Protein AF-A0A3L7MPS0-F1 (afdb_monomer)

Foldseek 3Di:
DDDDDDDDPPPPPPPPPPPPDPPVPPVPPPPDPPQQADADPAQDKDKWFFADWDPCVPVPDATKTKTKDADSNRHDF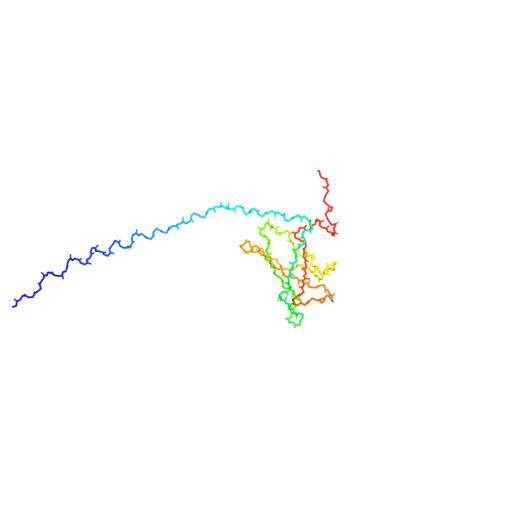DDDFQFFKAQPNDTFWTWPDWDQDNVRNMIMTMTHGDVPRDDDGGGMIIGTSHHPPDPPPPPPDDDD

Mean predicted aligned error: 14.33 Å

Structure (mmCIF, N/CA/C/O backbone):
data_AF-A0A3L7MPS0-F1
#
_entry.id   AF-A0A3L7MPS0-F1
#
loop_
_atom_site.group_PDB
_atom_site.id
_atom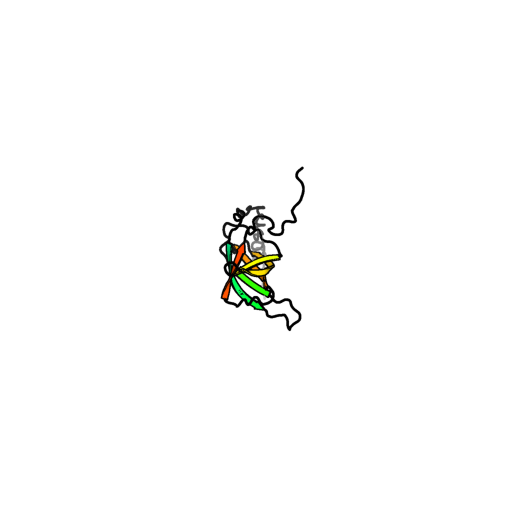_site.type_symbol
_atom_site.label_atom_id
_atom_site.label_alt_id
_atom_site.label_comp_id
_atom_site.label_asym_id
_atom_site.label_entity_id
_atom_site.label_seq_id
_atom_site.pdbx_PDB_ins_code
_atom_site.Cartn_x
_atom_site.Cartn_y
_atom_site.Cartn_z
_atom_site.occupancy
_atom_site.B_iso_or_equiv
_atom_site.auth_seq_id
_atom_site.auth_comp_id
_atom_site.auth_asym_id
_atom_site.auth_atom_id
_atom_site.pdbx_PDB_model_num
ATOM 1 N N . MET A 1 1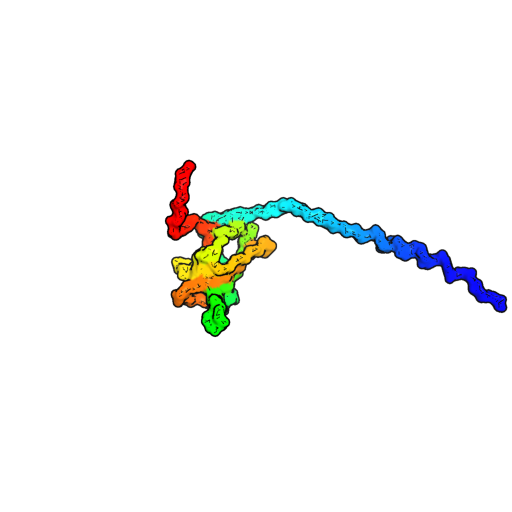 ? 87.967 30.084 14.832 1.00 49.53 1 MET A N 1
ATOM 2 C CA . MET A 1 1 ? 86.692 30.744 14.481 1.00 49.53 1 MET A CA 1
ATOM 3 C C . MET A 1 1 ? 86.521 30.672 12.975 1.00 49.53 1 MET A C 1
ATOM 5 O O . MET A 1 1 ? 87.341 31.259 12.291 1.00 49.53 1 MET A O 1
ATOM 9 N N . ALA A 1 2 ? 85.535 29.911 12.498 1.00 42.47 2 ALA A N 1
ATOM 10 C CA . ALA A 1 2 ? 84.821 30.071 11.222 1.00 42.47 2 ALA A CA 1
ATOM 11 C C . ALA A 1 2 ? 83.961 28.812 11.044 1.00 42.47 2 ALA A C 1
ATOM 13 O O . ALA A 1 2 ? 84.390 27.795 10.509 1.00 42.47 2 ALA A O 1
ATOM 14 N N . ILE A 1 3 ? 82.780 28.877 11.650 1.00 46.59 3 ILE A N 1
ATOM 15 C CA . ILE A 1 3 ? 81.661 27.956 11.467 1.00 46.59 3 ILE A CA 1
ATOM 16 C C . ILE A 1 3 ? 80.921 28.418 10.202 1.00 46.59 3 ILE A C 1
ATOM 18 O O . ILE A 1 3 ? 80.960 29.601 9.880 1.00 46.59 3 ILE A O 1
ATOM 22 N N . MET A 1 4 ? 80.161 27.504 9.600 1.00 52.84 4 MET A N 1
ATOM 23 C CA . MET A 1 4 ? 79.022 27.766 8.713 1.00 52.84 4 MET A CA 1
ATOM 24 C C . MET A 1 4 ? 79.357 28.188 7.286 1.00 52.84 4 MET A C 1
ATOM 26 O O . MET A 1 4 ? 79.761 29.315 7.043 1.00 52.84 4 MET A O 1
ATOM 30 N N . ALA A 1 5 ? 79.037 27.308 6.336 1.00 52.56 5 ALA A N 1
ATOM 31 C CA . ALA A 1 5 ? 78.134 27.617 5.220 1.00 52.56 5 ALA A CA 1
ATOM 32 C C . ALA A 1 5 ? 78.237 26.504 4.174 1.00 52.56 5 ALA A C 1
ATOM 34 O O . ALA A 1 5 ? 79.053 26.598 3.265 1.00 52.56 5 ALA A O 1
ATOM 35 N N . THR A 1 6 ? 77.459 25.424 4.295 1.00 50.88 6 THR A N 1
ATOM 36 C CA . THR A 1 6 ? 77.243 24.487 3.162 1.00 50.88 6 THR A CA 1
ATOM 37 C C . THR A 1 6 ? 76.083 23.509 3.385 1.00 50.88 6 THR A C 1
ATOM 39 O O . THR A 1 6 ? 76.081 22.406 2.858 1.00 50.88 6 THR A O 1
ATOM 42 N N . ILE A 1 7 ? 75.057 23.880 4.156 1.00 52.47 7 ILE A N 1
ATOM 43 C CA . ILE A 1 7 ? 73.828 23.075 4.272 1.00 52.47 7 ILE A CA 1
ATOM 44 C C . ILE A 1 7 ? 72.645 24.041 4.249 1.00 52.47 7 ILE A C 1
ATOM 46 O O . ILE A 1 7 ? 72.135 24.440 5.288 1.00 52.47 7 ILE A O 1
ATOM 50 N N . GLY A 1 8 ? 72.267 24.520 3.065 1.00 47.00 8 GLY A N 1
ATOM 51 C CA . GLY A 1 8 ? 71.220 25.543 2.971 1.00 47.00 8 GLY A CA 1
ATOM 52 C C . GLY A 1 8 ? 70.673 25.812 1.575 1.00 47.00 8 GLY A C 1
ATOM 53 O O . GLY A 1 8 ? 70.172 26.903 1.342 1.00 47.00 8 GLY A O 1
ATOM 54 N N . ALA A 1 9 ? 70.795 24.876 0.628 1.00 49.44 9 ALA A N 1
ATOM 55 C CA . ALA A 1 9 ? 70.323 25.114 -0.741 1.00 49.44 9 ALA A CA 1
ATOM 56 C C . ALA A 1 9 ? 69.886 23.850 -1.508 1.00 49.44 9 ALA A C 1
ATOM 58 O O . ALA A 1 9 ? 69.924 23.840 -2.731 1.00 49.44 9 ALA A O 1
ATOM 59 N N . ILE A 1 10 ? 69.486 22.770 -0.823 1.00 46.44 10 ILE A N 1
ATOM 60 C CA . ILE A 1 10 ? 68.985 21.545 -1.495 1.00 46.44 10 ILE A CA 1
ATOM 61 C C . ILE A 1 10 ? 67.570 21.155 -1.022 1.00 46.44 10 ILE A C 1
ATOM 63 O O . ILE A 1 10 ? 66.978 20.213 -1.529 1.00 46.44 10 ILE A O 1
ATOM 67 N N . PHE A 1 11 ? 66.956 21.917 -0.111 1.00 42.97 11 PHE A N 1
ATOM 68 C CA . PHE A 1 11 ? 65.647 21.558 0.456 1.00 42.97 11 PHE A CA 1
ATOM 69 C C . PHE A 1 11 ? 64.442 22.375 -0.045 1.00 42.97 11 PHE A C 1
ATOM 71 O O . PHE A 1 11 ? 63.327 22.109 0.389 1.00 42.97 11 PHE A O 1
ATOM 78 N N . CYS A 1 12 ? 64.614 23.314 -0.985 1.00 41.88 12 CYS A N 1
ATOM 79 C CA . CYS A 1 12 ? 63.504 24.168 -1.452 1.00 41.88 12 CYS A CA 1
ATOM 80 C C . CYS A 1 12 ? 62.919 23.819 -2.832 1.00 41.88 12 CYS A C 1
ATOM 82 O O . CYS A 1 12 ? 61.941 24.443 -3.228 1.00 41.88 12 CYS A O 1
ATOM 84 N N . VAL A 1 13 ? 63.450 22.831 -3.566 1.00 46.88 13 VAL A N 1
ATOM 85 C CA . VAL A 1 13 ? 62.950 22.512 -4.927 1.00 46.88 13 VAL A CA 1
ATOM 86 C C . VAL A 1 13 ? 62.107 21.227 -4.979 1.00 46.88 13 VAL A C 1
ATOM 88 O O . VAL A 1 13 ? 61.308 21.054 -5.892 1.00 46.88 13 VAL A O 1
ATOM 91 N N . ALA A 1 14 ? 62.183 20.348 -3.974 1.00 46.22 14 ALA A N 1
ATOM 92 C CA . ALA A 1 14 ? 61.461 19.068 -3.999 1.00 46.22 14 ALA A CA 1
ATOM 93 C C . ALA A 1 14 ? 59.987 19.138 -3.537 1.00 46.22 14 ALA A C 1
ATOM 95 O O . ALA A 1 14 ? 59.243 18.181 -3.729 1.00 46.22 14 ALA A O 1
ATOM 96 N N . ILE A 1 15 ? 59.533 20.254 -2.951 1.00 47.97 15 ILE A N 1
ATOM 97 C CA . ILE A 1 15 ? 58.179 20.364 -2.363 1.00 47.97 15 ILE A CA 1
ATOM 98 C C . ILE A 1 15 ? 57.124 20.865 -3.377 1.00 47.97 15 ILE A C 1
ATOM 100 O O . ILE A 1 15 ? 55.931 20.842 -3.096 1.00 47.97 15 ILE A O 1
ATOM 104 N N . TRP A 1 16 ? 57.519 21.226 -4.602 1.00 41.88 16 TRP A N 1
ATOM 105 C CA . TRP A 1 16 ? 56.586 21.687 -5.645 1.00 41.88 16 TRP A CA 1
ATOM 106 C C . TRP A 1 16 ? 56.123 20.607 -6.637 1.00 41.88 16 TRP A C 1
ATOM 108 O O . TRP A 1 16 ? 55.371 20.917 -7.556 1.00 41.88 16 TRP A O 1
ATOM 118 N N . LEU A 1 17 ? 56.519 19.340 -6.459 1.00 45.53 17 LEU A N 1
ATOM 119 C CA . LEU A 1 17 ? 56.217 18.263 -7.421 1.00 45.53 17 LEU A CA 1
ATOM 120 C C . LEU A 1 17 ? 55.210 17.211 -6.928 1.00 45.53 17 LEU A C 1
ATOM 122 O O . LEU A 1 17 ? 54.885 16.290 -7.668 1.00 45.53 17 LEU A O 1
ATOM 126 N N . VAL A 1 18 ? 54.663 17.355 -5.716 1.00 50.66 18 VAL A N 1
ATOM 127 C CA . VAL A 1 18 ? 53.649 16.420 -5.176 1.00 50.66 18 VAL A CA 1
ATOM 128 C C . VAL A 1 18 ? 52.223 16.999 -5.233 1.00 50.66 18 VAL A C 1
ATOM 130 O O . VAL A 1 18 ? 51.247 16.273 -5.082 1.00 50.66 18 VAL A O 1
ATOM 133 N N . PHE A 1 19 ? 52.066 18.290 -5.542 1.00 47.78 19 PHE A N 1
ATOM 134 C CA . PHE A 1 19 ? 50.768 18.987 -5.548 1.00 47.78 19 PHE A CA 1
ATOM 135 C C . PHE A 1 19 ? 50.126 19.146 -6.941 1.00 47.78 19 PHE A C 1
ATOM 137 O O . PHE A 1 19 ? 49.245 19.980 -7.127 1.00 47.78 19 PHE A O 1
ATOM 144 N N . GLY A 1 20 ? 50.568 18.371 -7.937 1.00 47.03 20 GLY A N 1
ATOM 145 C CA . GLY A 1 20 ? 50.181 18.569 -9.341 1.00 47.03 20 GLY A CA 1
ATOM 146 C C . GLY A 1 20 ? 49.256 17.519 -9.959 1.00 47.03 20 GLY A C 1
ATOM 147 O O . GLY A 1 20 ? 49.004 17.602 -11.155 1.00 47.03 20 GLY A O 1
ATOM 148 N N . MET A 1 21 ? 48.785 16.508 -9.218 1.00 49.88 21 MET A N 1
ATOM 149 C CA . MET A 1 21 ? 48.028 15.394 -9.818 1.00 49.88 21 MET A CA 1
ATOM 150 C C . MET A 1 21 ? 46.877 14.884 -8.944 1.00 49.88 21 MET A C 1
ATOM 152 O O . MET A 1 21 ? 46.685 13.685 -8.800 1.00 49.88 21 MET A O 1
ATOM 156 N N . ASN A 1 22 ? 46.058 15.781 -8.400 1.00 49.56 22 ASN A N 1
ATOM 157 C CA . ASN A 1 22 ? 44.658 15.432 -8.158 1.00 49.56 22 ASN A CA 1
ATOM 158 C C . ASN A 1 22 ? 43.845 16.051 -9.289 1.00 49.56 22 ASN A C 1
ATOM 160 O O . ASN A 1 22 ? 43.196 17.081 -9.131 1.00 49.56 22 ASN A O 1
ATOM 164 N N . VAL A 1 23 ? 43.948 15.431 -10.469 1.00 54.72 23 VAL A N 1
ATOM 165 C CA . VAL A 1 23 ? 42.932 15.590 -11.507 1.00 54.72 23 VAL A CA 1
ATOM 166 C C . VAL A 1 23 ? 41.645 15.105 -10.866 1.00 54.72 23 VAL A C 1
ATOM 168 O O . VAL A 1 23 ? 41.427 13.905 -10.714 1.00 54.72 23 VAL A O 1
ATOM 171 N N . THR A 1 24 ? 40.817 16.051 -10.438 1.00 55.94 24 THR A N 1
ATOM 172 C CA . THR A 1 24 ? 39.417 15.798 -10.148 1.00 55.94 24 THR A CA 1
ATOM 173 C C . THR A 1 24 ? 38.840 15.261 -11.446 1.00 55.94 24 THR A C 1
ATOM 175 O O . THR A 1 24 ? 38.547 16.022 -12.366 1.00 55.94 24 THR A O 1
ATOM 178 N N . GLN A 1 25 ? 38.761 13.934 -11.568 1.00 53.31 25 GLN A N 1
ATOM 179 C CA . GLN A 1 25 ? 37.922 13.303 -12.567 1.00 53.31 25 GLN A CA 1
ATOM 180 C C . GLN A 1 25 ? 36.513 13.804 -12.273 1.00 53.31 25 GLN A C 1
ATOM 182 O O . GLN A 1 25 ? 35.806 13.266 -11.423 1.00 53.31 25 GLN A O 1
ATOM 187 N N . SER A 1 26 ? 36.107 14.861 -12.970 1.00 54.97 26 SER A N 1
ATOM 188 C CA . SER A 1 26 ? 34.711 15.120 -13.253 1.00 54.97 26 SER A CA 1
ATOM 189 C C . SER A 1 26 ? 34.246 13.897 -14.027 1.00 54.97 26 SER A C 1
ATOM 191 O O . SER A 1 26 ? 34.375 13.824 -15.247 1.00 54.97 26 SER A O 1
ATOM 193 N N . LYS A 1 27 ? 33.824 12.870 -13.287 1.00 56.47 27 LYS A N 1
ATOM 194 C CA . LYS A 1 27 ? 33.129 11.717 -13.827 1.00 56.47 27 LYS A CA 1
ATOM 195 C C . LYS A 1 27 ? 31.931 12.331 -14.528 1.00 56.47 27 LYS A C 1
ATOM 197 O O . LYS A 1 27 ? 31.038 12.850 -13.862 1.00 56.47 27 LYS A O 1
ATOM 202 N N . ALA A 1 28 ? 32.008 12.408 -15.855 1.00 55.75 28 ALA A N 1
ATOM 203 C CA . ALA A 1 28 ? 30.902 12.846 -16.674 1.00 55.75 28 ALA A CA 1
ATOM 204 C C . ALA A 1 28 ? 29.704 12.028 -16.201 1.00 55.75 28 ALA A C 1
ATOM 206 O O . ALA A 1 28 ? 29.729 10.797 -16.264 1.00 55.75 28 ALA A O 1
ATOM 207 N N . VAL A 1 29 ? 28.728 12.707 -15.604 1.00 56.22 29 VAL A N 1
ATOM 208 C CA . VAL A 1 29 ? 27.428 12.118 -15.326 1.00 56.22 29 VAL A CA 1
ATOM 209 C C . VAL A 1 29 ? 26.878 11.836 -16.708 1.00 56.22 29 VAL A C 1
ATOM 211 O O . VAL A 1 29 ? 26.452 12.755 -17.401 1.00 56.22 29 VAL A O 1
ATOM 214 N N . THR A 1 30 ? 27.027 10.597 -17.166 1.00 57.81 30 THR A N 1
ATOM 215 C CA . THR A 1 30 ? 26.351 10.122 -18.361 1.00 57.81 30 THR A CA 1
ATOM 216 C C . THR A 1 30 ? 24.864 10.359 -18.115 1.00 57.81 30 THR A C 1
ATOM 218 O O . THR A 1 30 ? 24.331 9.794 -17.154 1.00 57.81 30 THR A O 1
ATOM 221 N N . PRO A 1 31 ? 24.203 11.228 -18.895 1.00 58.94 31 PRO A N 1
ATOM 222 C CA . PRO A 1 31 ? 22.762 11.318 -18.829 1.00 58.94 31 PRO A CA 1
ATOM 223 C C . PRO A 1 31 ? 22.209 9.988 -19.346 1.00 58.94 31 PRO A C 1
ATOM 225 O O . PRO A 1 31 ? 22.674 9.464 -20.357 1.00 58.94 31 PRO A O 1
ATOM 228 N N . ASP A 1 32 ? 21.259 9.445 -18.596 1.00 53.41 32 ASP A N 1
ATOM 229 C CA . ASP A 1 32 ? 20.343 8.398 -19.029 1.00 53.41 32 ASP A CA 1
ATOM 230 C C . ASP A 1 32 ? 20.964 7.047 -19.406 1.00 53.41 32 ASP A C 1
ATOM 232 O O . ASP A 1 32 ? 20.911 6.579 -20.541 1.00 53.41 32 ASP A O 1
ATOM 236 N N . ALA A 1 33 ? 21.384 6.302 -18.381 1.00 55.38 33 ALA A N 1
ATOM 237 C CA . ALA A 1 33 ? 20.942 4.911 -18.352 1.00 55.38 33 ALA A CA 1
ATOM 238 C C . ALA A 1 33 ? 19.419 4.945 -18.150 1.00 55.38 33 ALA A C 1
ATOM 240 O O . ALA A 1 33 ? 18.945 4.954 -17.011 1.00 55.38 33 ALA A O 1
ATOM 241 N N . GLU A 1 34 ? 18.660 5.072 -19.245 1.00 55.19 34 GLU A N 1
ATOM 242 C CA . GLU A 1 34 ? 17.209 4.904 -19.230 1.00 55.19 34 GLU A CA 1
ATOM 243 C C . GLU A 1 34 ? 16.924 3.585 -18.519 1.00 55.19 34 GLU A C 1
ATOM 245 O O . GLU A 1 34 ? 17.253 2.500 -18.997 1.00 55.19 34 GLU A O 1
ATOM 250 N N . SER A 1 35 ? 16.400 3.674 -17.302 1.00 61.06 35 SER A N 1
ATOM 251 C CA . SER A 1 35 ? 16.109 2.494 -16.516 1.00 61.06 35 SER A CA 1
ATOM 252 C C . SER A 1 35 ? 15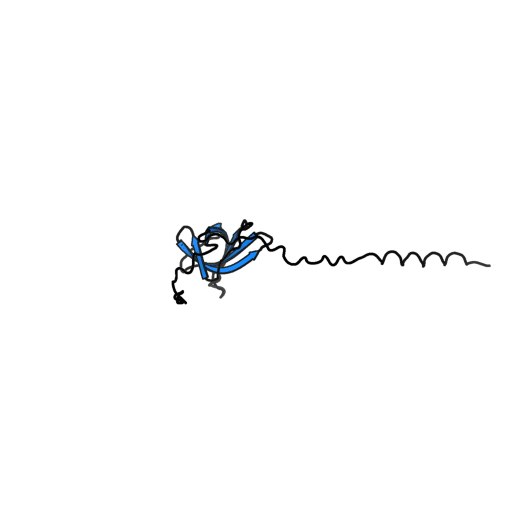.074 1.671 -17.286 1.00 61.06 35 SER A C 1
ATOM 254 O O . SER A 1 35 ? 13.932 2.119 -17.407 1.00 61.06 35 SER A O 1
ATOM 256 N N . HIS A 1 36 ? 15.461 0.501 -17.799 1.00 74.50 36 HIS A N 1
ATOM 257 C CA . HIS A 1 36 ? 14.618 -0.420 -18.578 1.00 74.50 36 HIS A CA 1
ATOM 258 C C . HIS A 1 36 ? 13.495 -1.077 -17.748 1.00 74.50 36 HIS A C 1
ATOM 260 O O . HIS A 1 36 ? 13.146 -2.235 -17.971 1.00 74.50 36 HIS A O 1
ATOM 266 N N . PHE A 1 37 ? 12.937 -0.374 -16.762 1.00 82.88 37 PHE A N 1
ATOM 267 C CA . PHE A 1 37 ? 11.792 -0.861 -16.013 1.00 82.88 37 PHE A CA 1
ATOM 268 C C . PHE A 1 37 ? 10.570 -0.839 -16.924 1.00 82.88 37 PHE A C 1
ATOM 270 O O . PHE A 1 37 ? 10.156 0.217 -17.408 1.00 82.88 37 PHE A O 1
ATOM 277 N N . GLN A 1 38 ? 9.998 -2.014 -17.147 1.00 90.69 38 GLN A N 1
ATOM 278 C CA . GLN A 1 38 ? 8.743 -2.154 -17.865 1.00 90.69 38 GLN A CA 1
ATOM 279 C C . GLN A 1 38 ? 7.603 -1.804 -16.913 1.00 90.69 38 GLN A C 1
ATOM 281 O O . GLN A 1 38 ? 7.702 -2.015 -15.705 1.00 90.69 38 GLN A O 1
ATOM 286 N N . LEU A 1 39 ? 6.516 -1.239 -17.427 1.00 89.31 39 LEU A N 1
ATOM 287 C CA . LEU A 1 39 ? 5.314 -1.094 -16.614 1.00 89.31 39 LEU A CA 1
ATOM 288 C C . LEU A 1 39 ? 4.824 -2.492 -16.219 1.00 89.31 39 LEU A C 1
ATOM 290 O O . LEU A 1 39 ? 4.822 -3.391 -17.063 1.00 89.31 39 LEU A O 1
ATOM 294 N N . ALA A 1 40 ? 4.420 -2.685 -14.963 1.00 89.50 40 ALA A N 1
ATOM 295 C CA . ALA A 1 40 ? 3.784 -3.938 -14.567 1.00 89.50 40 ALA A CA 1
ATOM 296 C C . ALA A 1 40 ? 2.522 -4.178 -15.428 1.00 89.50 40 ALA A C 1
ATOM 298 O O . ALA A 1 40 ? 1.804 -3.217 -15.719 1.00 89.50 40 ALA A O 1
ATOM 299 N N . PRO A 1 41 ? 2.222 -5.414 -15.864 1.00 90.75 41 PRO A N 1
ATOM 300 C CA . PRO A 1 41 ? 0.942 -5.721 -16.502 1.00 90.75 41 PRO A CA 1
ATOM 301 C C . PRO A 1 41 ? -0.248 -5.305 -15.618 1.00 90.75 41 PRO A C 1
ATOM 303 O O . PRO A 1 41 ? -0.118 -5.338 -14.392 1.00 90.75 41 PRO A O 1
ATOM 306 N N . PRO A 1 42 ? -1.407 -4.929 -16.186 1.00 91.44 42 PRO A N 1
ATOM 307 C CA . PRO A 1 42 ? -2.570 -4.601 -15.372 1.00 91.44 42 PRO A CA 1
ATOM 308 C C . PRO A 1 42 ? -2.997 -5.759 -14.461 1.00 91.44 42 PRO A C 1
ATOM 310 O O . PRO A 1 42 ? -2.988 -6.908 -14.910 1.00 91.44 42 PRO A O 1
ATOM 313 N N . GLY A 1 43 ? -3.368 -5.482 -13.208 1.00 89.56 43 GLY A N 1
ATOM 314 C CA . GLY A 1 43 ? -3.739 -6.530 -12.249 1.00 89.56 43 GLY A CA 1
ATOM 315 C C . GLY A 1 43 ? -2.555 -7.238 -11.587 1.00 89.56 43 GLY A C 1
ATOM 316 O O . GLY A 1 43 ? -2.734 -8.292 -10.973 1.00 89.56 43 GLY A O 1
ATOM 317 N N . THR A 1 44 ? -1.329 -6.727 -11.739 1.00 93.38 44 THR A N 1
ATOM 318 C CA . THR A 1 44 ? -0.149 -7.360 -11.138 1.00 93.38 44 THR A CA 1
ATOM 319 C C . THR A 1 44 ? -0.166 -7.156 -9.630 1.00 93.38 44 THR A C 1
ATOM 321 O O . THR A 1 44 ? 0.102 -6.064 -9.134 1.00 93.38 44 THR A O 1
ATOM 324 N N . ARG A 1 45 ? -0.433 -8.236 -8.897 1.00 94.38 45 ARG A N 1
ATOM 325 C CA . ARG A 1 45 ? -0.422 -8.265 -7.435 1.00 94.38 45 ARG A CA 1
ATOM 326 C C . ARG A 1 45 ? 0.999 -8.118 -6.891 1.00 94.38 45 ARG A C 1
ATOM 328 O O . ARG A 1 45 ? 1.901 -8.846 -7.301 1.00 94.38 45 ARG A O 1
ATOM 335 N N . PHE A 1 46 ? 1.170 -7.206 -5.942 1.00 94.75 46 PHE A N 1
ATOM 336 C CA . PHE A 1 46 ? 2.387 -7.053 -5.152 1.00 94.75 46 PHE A CA 1
ATOM 337 C C . PHE A 1 46 ? 2.064 -7.232 -3.680 1.00 94.75 46 PHE A C 1
ATOM 339 O O . PHE A 1 46 ? 1.350 -6.414 -3.097 1.00 94.75 46 PHE A O 1
ATOM 346 N N . GLU A 1 47 ? 2.558 -8.332 -3.125 1.00 95.88 47 GLU A N 1
ATOM 347 C CA . GLU A 1 47 ? 2.425 -8.692 -1.719 1.00 95.88 47 GLU A CA 1
ATOM 348 C C . GLU A 1 47 ? 3.548 -8.059 -0.908 1.00 95.88 47 GLU A C 1
ATOM 350 O O . GLU A 1 47 ? 4.668 -7.915 -1.387 1.00 95.88 47 GLU A O 1
ATOM 355 N N . PHE A 1 48 ? 3.236 -7.647 0.313 1.00 95.19 48 PHE A N 1
ATOM 356 C CA . PHE A 1 48 ? 4.225 -7.130 1.239 1.00 95.19 48 PHE A CA 1
ATOM 357 C C . PHE A 1 48 ? 3.792 -7.370 2.683 1.00 95.19 48 PHE A C 1
ATOM 359 O O . PHE A 1 48 ? 2.603 -7.390 3.017 1.00 95.19 48 PHE A O 1
ATOM 366 N N . GLU A 1 49 ? 4.784 -7.513 3.557 1.00 96.19 49 GLU A N 1
ATOM 367 C CA . GLU A 1 49 ? 4.567 -7.638 4.992 1.00 96.19 49 GLU A CA 1
ATOM 368 C C . GLU A 1 49 ? 4.365 -6.256 5.622 1.00 96.19 49 GLU A C 1
ATOM 370 O O . GLU A 1 49 ? 5.091 -5.294 5.335 1.00 96.19 49 GLU A O 1
ATOM 375 N N . VAL A 1 50 ? 3.386 -6.158 6.520 1.00 95.88 50 VAL A N 1
ATOM 376 C CA . VAL A 1 50 ? 3.231 -4.999 7.399 1.00 95.88 50 VAL A CA 1
ATOM 377 C C . VAL A 1 50 ? 4.315 -5.053 8.470 1.00 95.88 50 VAL A C 1
AT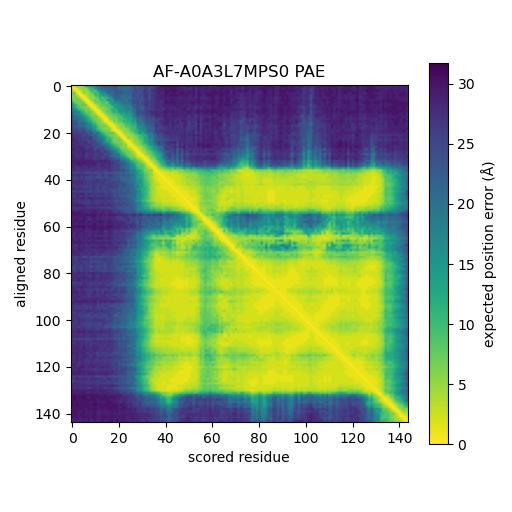OM 379 O O . VAL A 1 50 ? 4.235 -5.840 9.411 1.00 95.88 50 VAL A O 1
ATOM 382 N N . ILE A 1 51 ? 5.321 -4.192 8.347 1.00 94.88 51 ILE A N 1
ATOM 383 C CA . ILE A 1 51 ? 6.473 -4.140 9.259 1.00 94.88 51 ILE A CA 1
ATOM 384 C C . ILE A 1 51 ? 6.257 -3.180 10.429 1.00 94.88 51 ILE A C 1
ATOM 386 O O . ILE A 1 51 ? 6.908 -3.309 11.464 1.00 94.88 51 ILE A O 1
ATOM 390 N N . GLU A 1 52 ? 5.344 -2.219 10.285 1.00 92.12 52 GLU A N 1
ATOM 391 C CA . GLU A 1 52 ? 5.071 -1.221 11.312 1.00 92.12 52 GLU A CA 1
ATOM 392 C C . GLU A 1 52 ? 3.591 -0.844 11.334 1.00 92.12 52 GLU A C 1
ATOM 394 O O . GLU A 1 52 ? 2.916 -0.797 10.304 1.00 92.12 52 GLU A O 1
ATOM 399 N N . SER A 1 53 ? 3.071 -0.588 12.531 1.00 89.06 53 SER A N 1
ATOM 400 C CA . SER A 1 53 ? 1.671 -0.248 12.746 1.00 89.06 53 SER A CA 1
ATOM 401 C C . SER A 1 53 ? 1.573 0.825 13.813 1.00 89.06 53 SER A C 1
ATOM 403 O O . SER A 1 53 ? 2.003 0.613 14.946 1.00 89.06 53 SER A O 1
ATOM 405 N N . TYR A 1 54 ? 0.923 1.934 13.481 1.00 85.00 54 TYR A N 1
ATOM 406 C CA . TYR A 1 54 ? 0.727 3.045 14.398 1.00 85.00 54 TYR A CA 1
ATOM 407 C C . TYR A 1 54 ? -0.756 3.223 14.686 1.00 85.00 54 TYR A C 1
ATOM 409 O O . TYR A 1 54 ? -1.567 3.473 13.794 1.00 85.00 54 TYR A O 1
ATOM 417 N N . ASN A 1 55 ? -1.127 3.122 15.960 1.00 67.50 55 ASN A N 1
ATOM 418 C CA . ASN A 1 55 ? -2.479 3.437 16.409 1.00 67.50 55 ASN A CA 1
ATOM 419 C C . ASN A 1 55 ? -2.533 4.895 16.873 1.00 67.50 55 ASN A C 1
ATOM 421 O O . ASN A 1 55 ? -2.748 5.188 18.047 1.00 67.50 55 ASN A O 1
ATOM 425 N N . ALA A 1 56 ? -2.278 5.815 15.949 1.00 60.06 56 ALA A N 1
ATOM 426 C CA . ALA A 1 56 ? -2.027 7.208 16.292 1.00 60.06 56 ALA A CA 1
ATOM 427 C C . ALA A 1 56 ? -3.312 8.019 16.585 1.00 60.06 56 ALA A C 1
ATOM 429 O O . ALA A 1 56 ? -3.253 9.187 16.968 1.00 60.06 56 ALA A O 1
ATOM 430 N N . LYS A 1 57 ? -4.487 7.364 16.541 1.00 54.16 57 LYS A N 1
ATOM 431 C CA . LYS A 1 57 ? -5.802 7.968 16.826 1.00 54.16 57 LYS A CA 1
ATOM 432 C C . LYS A 1 57 ? -5.864 8.709 18.171 1.00 54.16 57 LYS A C 1
ATOM 434 O O . LYS A 1 57 ? -6.658 9.636 18.307 1.00 54.16 57 LYS A O 1
ATOM 439 N N . TYR A 1 58 ? -5.069 8.303 19.164 1.00 48.00 58 TYR A N 1
ATOM 440 C CA . TYR A 1 58 ? -5.048 8.928 20.494 1.00 48.00 58 TYR A CA 1
ATOM 441 C C . TYR A 1 58 ? -3.963 10.000 20.673 1.00 48.00 58 TYR A C 1
ATOM 443 O O . TYR A 1 58 ? -3.982 10.700 21.681 1.00 48.00 58 TYR A O 1
ATOM 451 N N . GLU A 1 59 ? -3.064 10.162 19.700 1.00 58.78 59 GLU A N 1
ATOM 452 C CA . GLU A 1 59 ? -1.974 11.149 19.723 1.00 58.78 59 GLU A CA 1
ATOM 453 C C . GLU A 1 59 ? -2.214 12.319 18.750 1.00 58.78 59 GLU A C 1
ATOM 455 O O . GLU A 1 59 ? -1.443 13.271 18.725 1.00 58.78 59 GLU A O 1
ATOM 460 N N . GLY A 1 60 ? -3.331 12.297 18.009 1.00 63.34 60 GLY A N 1
ATOM 461 C CA . GLY A 1 60 ? -3.707 13.346 17.052 1.00 63.34 60 GLY A CA 1
ATOM 462 C C . GLY A 1 60 ? -3.260 13.076 15.613 1.00 63.34 60 GLY A C 1
ATOM 463 O O . GLY A 1 60 ? -3.597 13.858 14.727 1.00 63.34 60 GLY A O 1
ATOM 464 N N . ASP A 1 61 ? -2.584 11.955 15.380 1.00 66.00 61 ASP A N 1
ATOM 465 C CA . ASP A 1 61 ? -2.119 11.512 14.068 1.00 66.00 61 ASP A CA 1
ATOM 466 C C . ASP A 1 61 ? -3.113 10.525 13.421 1.00 66.00 61 ASP A C 1
ATOM 468 O O . ASP A 1 61 ? -3.942 9.887 14.086 1.00 66.00 61 ASP A O 1
ATOM 472 N N . GLN A 1 62 ? -3.055 10.398 12.092 1.00 62.31 62 GLN A N 1
ATOM 473 C CA . GLN A 1 62 ? -3.872 9.422 11.366 1.00 62.31 62 GLN A CA 1
ATOM 474 C C . GLN A 1 62 ? -3.327 7.999 11.597 1.00 62.31 62 GLN A C 1
ATOM 476 O O . GLN A 1 62 ? -2.112 7.800 11.580 1.00 62.31 62 GLN A O 1
ATOM 481 N N . PRO A 1 63 ? -4.191 6.998 11.863 1.00 69.25 63 PRO A N 1
ATOM 482 C CA . PRO A 1 63 ? -3.747 5.614 11.987 1.00 69.25 63 PRO A CA 1
ATOM 483 C C . PRO A 1 63 ? -3.167 5.145 10.652 1.00 69.25 63 PRO A C 1
ATOM 485 O O . PRO A 1 63 ? -3.802 5.323 9.618 1.00 69.25 63 PRO A O 1
ATOM 488 N N . GLY A 1 64 ? -1.992 4.521 10.694 1.00 79.56 64 GLY A N 1
ATOM 489 C CA . GLY A 1 64 ? -1.267 4.122 9.495 1.00 79.56 64 GLY A CA 1
ATOM 490 C C . GLY A 1 64 ? -0.516 2.813 9.691 1.00 79.56 64 GLY A C 1
ATOM 491 O O . GLY A 1 64 ? -0.055 2.490 10.791 1.00 79.56 64 GLY A O 1
ATOM 492 N N . HIS A 1 65 ? -0.393 2.058 8.608 1.00 81.62 65 HIS A N 1
ATOM 493 C CA . HIS A 1 65 ? 0.421 0.852 8.530 1.00 81.62 65 HIS A CA 1
ATOM 494 C C . HIS A 1 65 ? 1.498 1.041 7.480 1.00 81.62 65 HIS A C 1
ATOM 496 O O . HIS A 1 65 ? 1.217 1.577 6.412 1.00 81.62 65 HIS A O 1
ATOM 502 N N . LYS A 1 66 ? 2.708 0.569 7.768 1.00 88.06 66 LYS A N 1
ATOM 503 C CA . LYS A 1 66 ? 3.841 0.632 6.852 1.00 88.06 66 LYS A CA 1
ATOM 504 C C . LYS A 1 66 ? 4.255 -0.765 6.446 1.00 88.06 66 LYS A C 1
ATOM 506 O O . LYS A 1 66 ? 4.430 -1.642 7.292 1.00 88.06 66 LYS A O 1
ATOM 511 N N . GLY A 1 67 ? 4.456 -0.947 5.154 1.00 79.75 67 GLY A N 1
ATOM 512 C CA . GLY A 1 67 ? 4.953 -2.181 4.582 1.00 79.75 67 GLY A CA 1
ATOM 513 C C . GLY A 1 67 ? 6.074 -1.934 3.592 1.00 79.75 67 GLY A C 1
ATOM 514 O O . GLY A 1 67 ? 6.201 -0.841 3.029 1.00 79.75 67 GLY A O 1
ATOM 515 N N . ARG A 1 68 ? 6.919 -2.945 3.410 1.00 85.19 68 ARG A N 1
ATOM 516 C CA . ARG A 1 68 ? 8.031 -2.893 2.466 1.00 85.19 68 ARG A CA 1
ATOM 517 C C . ARG A 1 68 ? 8.273 -4.269 1.879 1.00 85.19 68 ARG A C 1
ATOM 519 O O . ARG A 1 68 ? 8.416 -5.224 2.631 1.00 85.19 68 ARG A O 1
ATOM 526 N N . ASP A 1 69 ? 8.429 -4.322 0.565 1.00 85.38 69 ASP A N 1
ATOM 527 C CA . ASP A 1 69 ? 9.015 -5.483 -0.096 1.00 85.38 69 ASP A CA 1
ATOM 528 C C . ASP A 1 69 ? 9.933 -5.053 -1.256 1.00 85.38 69 ASP A C 1
ATOM 530 O O . ASP A 1 69 ? 9.876 -3.918 -1.752 1.00 85.38 69 ASP A O 1
ATOM 534 N N . GLY A 1 70 ? 10.877 -5.927 -1.596 1.00 80.88 70 GLY A N 1
ATOM 535 C CA . GLY A 1 70 ? 11.805 -5.791 -2.714 1.00 80.88 70 GLY A CA 1
ATOM 536 C C . GLY A 1 70 ? 11.265 -6.433 -3.992 1.00 80.88 70 GLY A C 1
ATOM 537 O O . GLY A 1 70 ? 10.070 -6.621 -4.173 1.00 80.88 70 GLY A O 1
ATOM 538 N N . GLY A 1 71 ? 12.162 -6.788 -4.912 1.00 81.38 71 GLY A N 1
ATOM 539 C CA . GLY A 1 71 ? 11.811 -7.674 -6.029 1.00 81.38 71 GLY A CA 1
ATOM 540 C C . GLY A 1 71 ? 11.187 -7.002 -7.255 1.00 81.38 71 GLY A C 1
ATOM 541 O O . GLY A 1 71 ? 10.969 -7.680 -8.258 1.00 81.38 71 GLY A O 1
ATOM 542 N N . LEU A 1 72 ? 11.017 -5.675 -7.276 1.00 85.62 72 LEU A N 1
ATOM 543 C CA . LEU A 1 72 ? 10.544 -4.933 -8.458 1.00 85.62 72 LEU A CA 1
ATOM 544 C C . LEU A 1 72 ? 11.652 -4.703 -9.501 1.00 85.62 72 LEU A C 1
ATOM 546 O O . LEU A 1 72 ? 11.698 -3.681 -10.182 1.00 85.62 72 LEU A O 1
ATOM 550 N N . VAL A 1 73 ? 12.578 -5.654 -9.639 1.00 83.69 73 VAL A N 1
ATOM 551 C CA . VAL A 1 73 ? 13.805 -5.524 -10.447 1.00 83.69 73 VAL A CA 1
ATOM 552 C C . VAL A 1 73 ? 13.540 -5.280 -11.935 1.00 83.69 73 VAL A C 1
ATOM 554 O O . VAL A 1 73 ? 14.403 -4.755 -12.631 1.00 83.69 73 VAL A O 1
ATOM 557 N N . GLN A 1 74 ? 12.356 -5.647 -12.424 1.00 86.12 74 GLN A N 1
ATOM 558 C CA . GLN A 1 74 ? 11.957 -5.494 -13.826 1.00 86.12 74 GLN A CA 1
ATOM 559 C C . GLN A 1 74 ? 10.790 -4.524 -14.017 1.00 86.12 74 GLN A C 1
ATOM 561 O O . GLN A 1 74 ? 10.544 -4.097 -15.147 1.00 86.12 74 GLN A O 1
ATOM 566 N N . TYR A 1 75 ? 10.097 -4.155 -12.936 1.00 88.94 75 TYR A N 1
ATOM 567 C CA . TYR A 1 75 ? 8.824 -3.456 -13.023 1.00 88.94 75 TYR A CA 1
ATOM 568 C C . TYR A 1 75 ? 8.867 -2.073 -12.391 1.00 88.94 75 TYR A C 1
ATOM 570 O O . TYR A 1 75 ? 9.345 -1.878 -11.276 1.00 88.94 75 TYR A O 1
ATOM 578 N N . ARG A 1 76 ? 8.302 -1.104 -13.109 1.00 90.75 76 ARG A N 1
ATOM 579 C CA . ARG A 1 76 ? 7.959 0.203 -12.565 1.00 90.75 76 ARG A CA 1
ATOM 580 C C . ARG A 1 76 ? 6.552 0.113 -11.965 1.00 90.75 76 ARG A C 1
ATOM 582 O O . ARG A 1 76 ? 5.622 -0.159 -12.727 1.00 90.75 76 ARG A O 1
ATOM 589 N N . PRO A 1 77 ? 6.378 0.356 -10.655 1.00 92.38 77 PRO A N 1
ATOM 590 C CA . PRO A 1 77 ? 5.054 0.398 -10.050 1.00 92.38 77 PRO A CA 1
ATOM 591 C C . PRO A 1 77 ? 4.269 1.602 -10.594 1.00 92.38 77 PRO A C 1
ATOM 593 O O . PRO A 1 77 ? 4.821 2.696 -10.748 1.00 92.38 77 PRO A O 1
ATOM 596 N N . HIS A 1 78 ? 2.992 1.393 -10.893 1.00 93.31 78 HIS A N 1
ATOM 597 C CA . HIS A 1 78 ? 2.040 2.392 -11.368 1.00 93.31 78 HIS A CA 1
ATOM 598 C C . HIS A 1 78 ? 0.871 2.478 -10.392 1.00 93.31 78 HIS A C 1
ATOM 600 O O . HIS A 1 78 ? -0.237 2.038 -10.670 1.00 93.31 78 HIS A O 1
ATOM 606 N N . VAL A 1 79 ? 1.180 3.019 -9.220 1.00 93.44 79 VAL A N 1
ATOM 607 C CA . VAL A 1 79 ? 0.271 3.137 -8.080 1.00 93.44 79 VAL A CA 1
ATOM 608 C C . VAL A 1 79 ? 0.055 4.602 -7.736 1.00 93.44 79 VAL A C 1
ATOM 610 O O . VAL A 1 79 ? 0.954 5.432 -7.912 1.00 93.44 79 VAL A O 1
ATOM 613 N N . ALA A 1 80 ? -1.126 4.916 -7.228 1.00 93.56 80 ALA A N 1
ATOM 614 C CA . ALA A 1 80 ? -1.541 6.241 -6.816 1.00 93.56 80 ALA A CA 1
ATOM 615 C C . ALA A 1 80 ? -1.938 6.277 -5.335 1.00 93.56 80 ALA A C 1
ATOM 617 O O . ALA A 1 80 ? -2.209 5.267 -4.683 1.00 93.56 80 ALA A O 1
ATOM 618 N N . LEU A 1 81 ? -1.983 7.492 -4.787 1.00 93.69 81 LEU A N 1
ATOM 619 C CA . LEU A 1 81 ? -2.623 7.713 -3.495 1.00 93.69 81 LEU A CA 1
ATOM 620 C C . LEU A 1 81 ? -4.101 7.339 -3.597 1.00 93.69 81 LEU A C 1
ATOM 622 O O . LEU A 1 81 ? -4.739 7.619 -4.611 1.00 93.69 81 LEU A O 1
ATOM 626 N N . LYS A 1 82 ? -4.644 6.799 -2.504 1.00 94.62 82 LYS A N 1
ATOM 627 C CA . LYS A 1 82 ? -6.004 6.256 -2.379 1.00 94.62 82 LYS A CA 1
ATOM 628 C C . LYS A 1 82 ? -6.252 4.922 -3.078 1.00 94.62 82 LYS A C 1
ATOM 630 O O . LYS A 1 82 ? -7.348 4.386 -2.909 1.00 94.62 82 LYS A O 1
ATOM 635 N N . ASP A 1 83 ? -5.262 4.355 -3.766 1.00 94.81 83 ASP A N 1
ATOM 636 C CA . ASP A 1 83 ? -5.391 2.997 -4.288 1.00 94.81 83 ASP A CA 1
ATOM 637 C C . ASP A 1 83 ? -5.701 2.014 -3.146 1.00 94.81 83 ASP A C 1
ATOM 639 O O . ASP A 1 83 ? -5.234 2.189 -2.011 1.00 94.81 83 ASP A O 1
ATOM 643 N N . PRO A 1 84 ? -6.534 0.999 -3.406 1.00 96.56 84 PRO A N 1
ATOM 644 C CA . PRO A 1 84 ? -6.956 0.059 -2.384 1.00 96.56 84 PRO A CA 1
ATOM 645 C C . PRO A 1 84 ? -5.816 -0.879 -1.969 1.00 96.56 84 PRO A C 1
ATOM 647 O O . PRO A 1 84 ? -5.097 -1.427 -2.801 1.00 96.56 84 PRO A O 1
ATOM 650 N N . VAL A 1 85 ? -5.710 -1.114 -0.660 1.00 96.44 85 VAL A N 1
ATOM 651 C CA . VAL A 1 85 ? -4.871 -2.172 -0.081 1.00 96.44 85 VAL A CA 1
ATOM 652 C C . VAL A 1 85 ? -5.769 -3.329 0.326 1.00 96.44 85 VAL A C 1
ATOM 654 O O . VAL A 1 85 ? -6.803 -3.130 0.977 1.00 96.44 85 VAL A O 1
ATOM 657 N N . TYR A 1 86 ? -5.373 -4.544 -0.030 1.00 97.19 86 TYR A N 1
ATOM 658 C CA . TYR A 1 86 ? -6.155 -5.755 0.171 1.00 97.19 86 TYR A CA 1
ATOM 659 C C . TYR A 1 86 ? -5.450 -6.742 1.095 1.00 97.19 86 TYR A C 1
ATOM 661 O O . TYR A 1 86 ? -4.230 -6.854 1.121 1.00 97.19 86 TYR A O 1
ATOM 669 N N . ARG A 1 87 ? -6.245 -7.514 1.833 1.00 96.19 87 ARG A N 1
ATOM 670 C CA . ARG A 1 87 ? -5.800 -8.731 2.516 1.00 96.19 87 ARG A CA 1
ATOM 671 C C . ARG A 1 87 ? -6.696 -9.866 2.061 1.00 96.19 87 ARG A C 1
ATOM 673 O O . ARG A 1 87 ? -7.910 -9.812 2.289 1.00 96.19 87 ARG A O 1
ATOM 680 N N . ASN A 1 88 ? -6.117 -10.889 1.436 1.00 93.88 88 ASN A N 1
ATOM 681 C CA . ASN A 1 88 ? -6.880 -11.845 0.625 1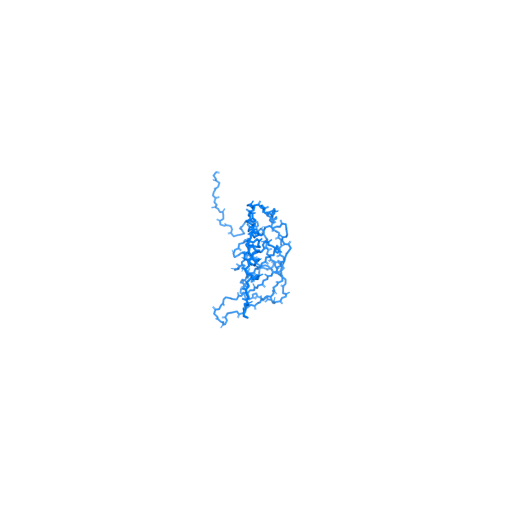.00 93.88 88 ASN A CA 1
ATOM 682 C C . ASN A 1 88 ? -7.703 -11.075 -0.425 1.00 93.88 88 ASN A C 1
ATOM 684 O O . ASN A 1 88 ? -7.151 -10.224 -1.098 1.00 93.88 88 ASN A O 1
ATOM 688 N N . GLU A 1 89 ? -9.016 -11.267 -0.514 1.00 93.94 89 GLU A N 1
ATOM 689 C CA . GLU A 1 89 ? -9.875 -10.553 -1.479 1.00 93.94 89 GLU A CA 1
ATOM 690 C C . GLU A 1 89 ? -10.654 -9.382 -0.855 1.00 93.94 89 GLU A C 1
ATOM 692 O O . GLU A 1 89 ? -11.631 -8.888 -1.416 1.00 93.94 89 GLU A O 1
ATOM 697 N N . LYS A 1 90 ? -10.281 -8.952 0.359 1.00 95.62 90 LYS A N 1
ATOM 698 C CA . LYS A 1 90 ? -10.998 -7.904 1.093 1.00 95.62 90 LYS A CA 1
ATOM 699 C C . LYS A 1 90 ? -10.155 -6.640 1.192 1.00 95.62 90 LYS A C 1
ATOM 701 O O . LYS A 1 90 ? -9.034 -6.690 1.695 1.00 95.62 90 LYS A O 1
ATOM 706 N N . LYS A 1 91 ? -10.731 -5.500 0.799 1.00 95.75 91 LYS A N 1
ATOM 707 C CA . LYS A 1 91 ? -10.136 -4.178 1.030 1.00 95.75 91 LYS A CA 1
ATOM 708 C C . LYS A 1 91 ? -9.966 -3.946 2.534 1.00 95.75 91 LYS A C 1
ATOM 710 O O . LYS A 1 91 ? -10.923 -4.090 3.301 1.00 95.75 91 LYS A O 1
ATOM 715 N N . VAL A 1 92 ? -8.748 -3.623 2.950 1.00 95.75 92 VAL A N 1
ATOM 716 C CA . VAL A 1 92 ? -8.388 -3.339 4.348 1.00 95.75 92 VAL A CA 1
ATOM 717 C C . VAL A 1 92 ? -7.956 -1.899 4.571 1.00 95.75 92 VAL A C 1
ATOM 719 O O . VAL A 1 92 ? -7.930 -1.473 5.721 1.00 95.75 92 VAL A O 1
ATOM 722 N N . GLY A 1 93 ? -7.659 -1.151 3.510 1.00 94.94 93 GLY A N 1
ATOM 723 C CA . GLY A 1 93 ? -7.247 0.240 3.615 1.00 94.94 93 GLY A CA 1
ATOM 724 C C . GLY A 1 93 ? -7.067 0.914 2.264 1.00 94.94 93 GLY A C 1
ATOM 725 O O . GLY A 1 93 ? -7.429 0.363 1.219 1.00 94.94 93 GLY A O 1
ATOM 726 N N . THR A 1 94 ? -6.498 2.110 2.306 1.00 95.44 94 THR A N 1
ATOM 727 C CA . THR A 1 94 ? -6.137 2.906 1.131 1.00 95.44 94 THR A CA 1
ATOM 728 C C . THR A 1 94 ? -4.748 3.491 1.296 1.00 95.44 94 THR A C 1
ATOM 730 O O . THR A 1 94 ? -4.404 3.951 2.382 1.00 95.44 94 THR A O 1
ATOM 733 N N . ILE A 1 95 ? -3.965 3.506 0.222 1.00 95.50 95 ILE A N 1
ATOM 734 C CA . ILE A 1 95 ? -2.600 4.030 0.241 1.00 95.50 95 ILE A CA 1
ATOM 735 C C . ILE A 1 95 ? -2.597 5.527 0.585 1.00 95.50 95 ILE A C 1
ATOM 737 O O . ILE A 1 95 ? -3.279 6.321 -0.068 1.00 95.50 95 ILE A O 1
ATOM 741 N N . SER A 1 96 ? -1.787 5.915 1.569 1.00 94.62 96 SER A N 1
ATOM 742 C CA . SER A 1 96 ? -1.577 7.303 1.996 1.00 94.62 96 SER A CA 1
ATOM 743 C C . SER A 1 96 ? -0.164 7.820 1.697 1.00 94.62 96 SER A C 1
ATOM 745 O O . SER A 1 96 ? 0.007 9.026 1.513 1.00 94.62 96 SER A O 1
ATOM 747 N N . SER A 1 97 ? 0.831 6.939 1.537 1.00 94.06 97 SER A N 1
ATOM 748 C CA . SER A 1 97 ? 2.187 7.304 1.096 1.00 94.06 97 SER A CA 1
ATOM 749 C C . SER A 1 97 ? 2.842 6.200 0.266 1.00 94.06 97 SER A C 1
ATOM 751 O O . SER A 1 97 ? 2.635 5.012 0.514 1.00 94.06 97 SER A O 1
ATOM 753 N N . ILE A 1 98 ? 3.658 6.594 -0.718 1.00 94.62 98 ILE A N 1
ATOM 754 C CA . ILE A 1 98 ? 4.395 5.683 -1.603 1.00 94.62 98 ILE A CA 1
ATOM 755 C C . ILE A 1 98 ? 5.820 6.197 -1.772 1.00 94.62 98 ILE A C 1
ATOM 757 O O . ILE A 1 98 ? 6.039 7.325 -2.217 1.00 94.62 98 ILE A O 1
ATOM 761 N N . ILE A 1 99 ? 6.799 5.341 -1.486 1.00 94.88 99 ILE A N 1
ATOM 762 C CA . ILE A 1 99 ? 8.213 5.609 -1.743 1.00 94.88 99 ILE A CA 1
ATOM 763 C C . ILE A 1 99 ? 8.786 4.437 -2.535 1.00 94.88 99 ILE A C 1
ATOM 765 O O . ILE A 1 99 ? 8.901 3.323 -2.025 1.00 94.88 99 ILE A O 1
ATOM 769 N N . TRP A 1 100 ? 9.167 4.696 -3.785 1.00 92.75 100 TRP A N 1
ATOM 770 C CA . TRP A 1 100 ? 9.860 3.723 -4.625 1.00 92.75 100 TRP A CA 1
ATOM 771 C C . TRP A 1 100 ? 11.360 4.005 -4.638 1.00 92.75 100 TRP A C 1
ATOM 773 O O . TRP A 1 100 ? 11.803 5.072 -5.068 1.00 92.75 100 TRP A O 1
ATOM 783 N N . ASP A 1 101 ? 12.145 3.029 -4.195 1.00 90.88 101 ASP A N 1
ATOM 784 C CA . ASP A 1 101 ? 13.595 3.059 -4.292 1.00 90.88 101 ASP A CA 1
ATOM 785 C C . ASP A 1 101 ? 14.043 2.254 -5.514 1.00 90.88 101 ASP A C 1
ATOM 787 O O . ASP A 1 101 ? 14.032 1.022 -5.529 1.00 90.88 101 ASP A O 1
ATOM 791 N N . ARG A 1 102 ? 14.478 2.979 -6.546 1.00 87.69 102 ARG A N 1
ATOM 792 C CA . ARG A 1 102 ? 14.998 2.405 -7.791 1.00 87.69 102 ARG A CA 1
ATOM 793 C C . ARG A 1 102 ? 16.277 1.597 -7.605 1.00 87.69 102 ARG A C 1
ATOM 795 O O . ARG A 1 102 ? 16.524 0.696 -8.397 1.00 87.69 102 ARG A O 1
ATOM 802 N N . VAL A 1 103 ? 17.102 1.937 -6.615 1.00 86.69 103 VAL A N 1
ATOM 803 C CA . VAL A 1 103 ? 18.406 1.296 -6.401 1.00 86.69 103 VAL A CA 1
ATOM 804 C C . VAL A 1 103 ? 18.217 -0.074 -5.767 1.00 86.69 103 VAL A C 1
ATOM 806 O O . VAL A 1 103 ? 18.832 -1.040 -6.210 1.00 86.69 103 VAL A O 1
ATOM 809 N N . SER A 1 104 ? 17.342 -0.171 -4.764 1.00 87.50 104 SER A N 1
ATOM 810 C CA . SER A 1 104 ? 16.987 -1.457 -4.151 1.00 87.50 104 SER A CA 1
ATOM 811 C C . SER A 1 104 ? 15.857 -2.195 -4.874 1.00 87.50 104 SER A C 1
ATOM 813 O O . SER A 1 104 ? 15.546 -3.325 -4.504 1.00 87.50 104 SER A O 1
ATOM 815 N N . ALA A 1 105 ? 15.258 -1.575 -5.899 1.00 88.94 105 ALA A N 1
ATOM 816 C CA . ALA A 1 105 ? 14.042 -2.049 -6.557 1.00 88.94 105 ALA A CA 1
ATOM 817 C C . ALA A 1 105 ? 12.939 -2.404 -5.538 1.00 88.94 105 ALA A C 1
ATOM 819 O O . ALA A 1 105 ? 12.266 -3.429 -5.657 1.00 88.94 105 ALA A O 1
ATOM 820 N N . GLY A 1 106 ? 12.808 -1.567 -4.506 1.00 91.00 106 GLY A N 1
ATOM 821 C CA . GLY A 1 106 ? 11.908 -1.779 -3.379 1.00 91.00 106 GLY A CA 1
ATOM 822 C C . GLY A 1 106 ? 10.806 -0.735 -3.318 1.00 91.00 106 GLY A C 1
ATOM 823 O O . GLY A 1 106 ? 11.009 0.425 -3.686 1.00 91.00 106 GLY A O 1
ATOM 824 N N . LEU A 1 107 ? 9.642 -1.145 -2.827 1.00 94.31 107 LEU A N 1
ATOM 825 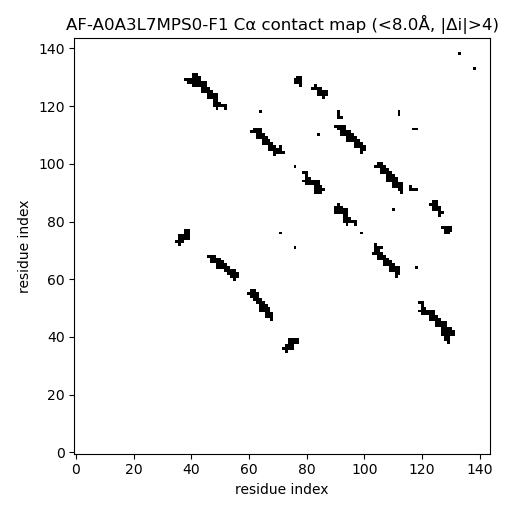C CA . LEU A 1 107 ? 8.490 -0.274 -2.628 1.00 94.31 107 LEU A CA 1
ATOM 826 C C . LEU A 1 107 ? 8.160 -0.224 -1.141 1.00 94.31 107 LEU A C 1
ATOM 828 O O . LEU A 1 107 ? 8.012 -1.256 -0.494 1.00 94.31 107 LEU A O 1
ATOM 832 N N . THR A 1 108 ? 8.093 0.986 -0.596 1.00 95.25 108 THR A N 1
ATOM 833 C CA . THR A 1 108 ? 7.611 1.237 0.763 1.00 95.25 108 THR A CA 1
ATOM 834 C C . THR A 1 108 ? 6.260 1.924 0.666 1.00 95.25 108 THR A C 1
ATOM 836 O O . THR A 1 108 ? 6.137 2.946 -0.012 1.00 95.25 108 THR A O 1
ATOM 839 N N . ILE A 1 109 ? 5.262 1.350 1.327 1.00 95.12 109 ILE A N 1
ATOM 840 C CA . ILE A 1 109 ? 3.872 1.801 1.281 1.00 95.12 109 ILE A CA 1
ATOM 841 C C . ILE A 1 109 ? 3.444 2.135 2.697 1.00 95.12 109 ILE A C 1
ATOM 843 O O . ILE A 1 109 ? 3.680 1.348 3.614 1.00 95.12 109 ILE A O 1
ATOM 847 N N . GLU A 1 110 ? 2.791 3.279 2.857 1.00 95.25 110 GLU A N 1
ATOM 848 C CA . GLU A 1 110 ? 1.990 3.570 4.041 1.00 95.25 110 GLU A CA 1
ATOM 849 C C . GLU A 1 110 ? 0.522 3.631 3.629 1.00 95.25 110 GLU A C 1
ATOM 851 O O . GLU A 1 110 ? 0.195 4.130 2.546 1.00 95.25 110 GLU A O 1
ATOM 856 N N . PHE A 1 111 ? -0.358 3.070 4.451 1.00 94.81 111 PHE A N 1
ATOM 857 C CA . PHE A 1 111 ? -1.785 3.042 4.161 1.00 94.81 111 PHE A CA 1
ATOM 858 C C . PHE A 1 111 ? -2.641 3.250 5.401 1.00 94.81 111 PHE A C 1
ATOM 860 O O . PHE A 1 111 ? -2.308 2.799 6.501 1.00 94.81 111 PHE A O 1
ATOM 867 N N . ASP A 1 112 ? -3.788 3.879 5.174 1.00 92.69 112 ASP A N 1
ATOM 868 C CA . ASP A 1 112 ? -4.787 4.153 6.193 1.00 92.69 112 ASP A CA 1
ATOM 869 C C . ASP A 1 112 ? -5.789 2.990 6.218 1.00 92.69 112 ASP A C 1
ATOM 871 O O . ASP A 1 112 ? -6.341 2.632 5.168 1.00 92.69 112 ASP A O 1
ATOM 875 N N . PRO A 1 113 ? -6.036 2.357 7.375 1.00 92.19 113 PRO A N 1
ATOM 876 C CA . PRO A 1 113 ? -6.954 1.232 7.458 1.00 92.19 113 PRO A CA 1
ATOM 877 C C . PRO A 1 113 ? -8.418 1.679 7.346 1.00 92.19 113 PRO A C 1
ATOM 879 O O . PRO A 1 113 ? -8.825 2.717 7.870 1.00 92.19 113 PRO A O 1
ATOM 882 N N . GLU A 1 114 ? -9.247 0.833 6.734 1.00 91.12 114 GLU A N 1
ATOM 883 C CA . GLU A 1 114 ? -10.704 0.987 6.737 1.00 91.12 114 GLU A CA 1
ATOM 884 C C . GLU A 1 114 ? -11.256 0.927 8.178 1.00 91.12 114 GLU A C 1
ATOM 886 O O . GLU A 1 114 ? -10.725 0.194 9.026 1.00 91.12 114 GLU A O 1
ATOM 891 N N . PRO A 1 115 ? -12.363 1.626 8.496 1.00 87.44 115 PRO A N 1
ATOM 892 C CA . PRO A 1 115 ? -12.969 1.554 9.818 1.00 87.44 115 PRO A CA 1
ATOM 893 C C . PRO A 1 115 ? -13.269 0.107 10.234 1.00 87.44 115 PRO A C 1
ATOM 895 O O . PRO A 1 115 ? -13.965 -0.634 9.541 1.00 87.44 115 PRO A O 1
ATOM 898 N N . ASN A 1 116 ? -12.785 -0.286 11.416 1.00 84.38 116 ASN A N 1
ATOM 899 C CA . ASN A 1 116 ? -12.896 -1.641 11.978 1.00 84.38 116 ASN A CA 1
ATOM 900 C C . ASN A 1 116 ? -12.080 -2.732 11.257 1.00 84.38 116 ASN A C 1
ATOM 902 O O . ASN A 1 116 ? -12.148 -3.897 11.666 1.00 84.38 116 ASN A O 1
ATOM 906 N N . ALA A 1 117 ? -11.286 -2.399 10.236 1.00 88.12 117 ALA A N 1
ATOM 907 C CA . ALA A 1 117 ? -10.279 -3.317 9.726 1.00 88.12 117 ALA A CA 1
ATOM 908 C C . ALA A 1 117 ? -9.167 -3.462 10.772 1.00 88.12 117 ALA A C 1
ATOM 910 O O . ALA A 1 117 ? -8.541 -2.493 11.190 1.00 88.12 117 ALA A O 1
ATOM 911 N N . ARG A 1 118 ? -8.944 -4.694 11.236 1.00 88.56 118 ARG A N 1
ATOM 912 C CA . ARG A 1 118 ? -7.791 -5.027 12.076 1.00 88.56 118 ARG A CA 1
ATOM 913 C C . ARG A 1 118 ? -6.686 -5.552 11.179 1.00 88.56 118 ARG A C 1
ATOM 915 O O . ARG A 1 118 ? -6.882 -6.602 10.563 1.00 88.56 118 ARG A O 1
ATOM 922 N N . VAL A 1 119 ? -5.570 -4.840 11.130 1.00 90.00 119 VAL A N 1
ATOM 923 C CA . VAL A 1 119 ? -4.321 -5.260 10.491 1.00 90.00 119 VAL A CA 1
ATOM 924 C C . VAL A 1 119 ? -3.247 -5.293 11.573 1.00 90.00 119 VAL A C 1
ATOM 926 O O . VAL A 1 119 ? -3.192 -4.393 12.411 1.00 90.00 119 VAL A O 1
ATOM 929 N N . SER A 1 120 ? -2.463 -6.366 11.607 1.00 92.31 120 SER A N 1
ATOM 930 C CA . SER A 1 120 ? -1.381 -6.559 12.578 1.00 92.31 120 SER A CA 1
ATOM 931 C C . SER A 1 120 ? -0.019 -6.488 11.895 1.00 92.31 120 SER A C 1
ATOM 933 O O . SER A 1 120 ? 0.090 -6.720 10.695 1.00 92.31 120 SER A O 1
ATOM 935 N N . VAL A 1 121 ? 1.028 -6.181 12.662 1.00 94.12 121 VAL A N 1
ATOM 936 C CA . VAL A 1 121 ? 2.410 -6.368 12.192 1.00 94.12 121 VAL A CA 1
ATOM 937 C C . VAL A 1 121 ? 2.625 -7.852 11.892 1.00 94.12 121 VAL A C 1
ATOM 939 O O . VAL A 1 121 ? 2.188 -8.701 12.673 1.00 94.12 121 VAL A O 1
ATOM 942 N N . GLY A 1 122 ? 3.267 -8.148 10.766 1.00 94.44 122 GLY A N 1
ATOM 943 C CA . GLY A 1 122 ? 3.428 -9.499 10.233 1.00 94.44 122 GLY A CA 1
ATOM 944 C C . GLY A 1 122 ? 2.271 -9.983 9.355 1.00 94.44 122 GLY A C 1
ATOM 945 O O . GLY A 1 122 ? 2.371 -11.065 8.783 1.00 94.44 122 GLY A O 1
ATOM 946 N N . ASP A 1 123 ? 1.179 -9.216 9.222 1.00 95.69 123 ASP A N 1
ATOM 947 C CA . ASP A 1 123 ? 0.153 -9.529 8.224 1.00 95.69 123 ASP A CA 1
ATOM 948 C C . ASP A 1 123 ? 0.715 -9.302 6.814 1.00 95.69 123 ASP A C 1
ATOM 950 O O . ASP A 1 123 ? 1.355 -8.284 6.537 1.00 95.69 123 ASP A O 1
ATOM 954 N N . GLU A 1 124 ? 0.401 -10.223 5.907 1.00 96.81 124 GLU A N 1
ATOM 955 C CA . GLU A 1 124 ? 0.656 -10.074 4.478 1.00 96.81 124 GLU A CA 1
ATOM 956 C C . GLU A 1 124 ? -0.550 -9.412 3.806 1.00 96.81 124 GLU A C 1
ATOM 958 O O . GLU A 1 124 ? -1.703 -9.850 3.936 1.00 96.81 124 GLU A O 1
ATOM 963 N N . VAL A 1 125 ? -0.287 -8.317 3.106 1.00 97.00 125 VAL A N 1
ATOM 964 C CA . VAL A 1 125 ? -1.277 -7.547 2.352 1.00 97.00 125 VAL A CA 1
ATOM 965 C C . VAL A 1 125 ? -0.765 -7.336 0.937 1.00 97.00 125 VAL A C 1
ATOM 967 O O . VAL A 1 125 ? 0.404 -7.575 0.652 1.00 97.00 125 VAL A O 1
ATOM 970 N N . TRP A 1 126 ? -1.631 -6.898 0.034 1.00 97.06 126 TRP A N 1
ATOM 971 C CA . TRP A 1 126 ? -1.231 -6.642 -1.338 1.00 97.06 126 TRP A CA 1
ATOM 972 C C . TRP A 1 126 ? -1.922 -5.434 -1.952 1.00 97.06 126 TRP A C 1
ATOM 974 O O . TRP A 1 126 ? -2.983 -4.991 -1.506 1.00 97.06 126 TRP A O 1
ATOM 984 N N . ILE A 1 127 ? -1.291 -4.920 -3.000 1.00 96.00 127 ILE A N 1
ATOM 985 C CA . ILE A 1 127 ? -1.791 -3.852 -3.867 1.00 96.00 127 ILE A CA 1
ATOM 986 C C . ILE A 1 127 ? -1.687 -4.276 -5.333 1.00 96.00 127 ILE A C 1
ATOM 988 O O . ILE A 1 127 ? -0.894 -5.155 -5.683 1.00 96.00 127 ILE A O 1
ATOM 992 N N . ASP A 1 128 ? -2.483 -3.649 -6.192 1.00 95.44 128 ASP A N 1
ATOM 993 C CA . ASP A 1 128 ? -2.330 -3.776 -7.639 1.00 95.44 128 ASP A CA 1
ATOM 994 C C . ASP A 1 128 ? -1.266 -2.782 -8.121 1.00 95.44 128 ASP A C 1
ATOM 996 O O . ASP A 1 128 ? -1.418 -1.575 -7.955 1.00 95.44 128 ASP A O 1
ATOM 1000 N N . LEU A 1 129 ? -0.170 -3.277 -8.697 1.00 94.50 129 LEU A N 1
ATOM 1001 C CA . LEU A 1 129 ? 0.913 -2.439 -9.218 1.00 94.50 129 LEU A CA 1
ATOM 1002 C C . LEU A 1 129 ? 0.530 -1.665 -10.474 1.00 94.50 129 LEU A C 1
ATOM 1004 O O . LEU A 1 129 ? 1.286 -0.783 -10.877 1.00 94.50 129 LEU A O 1
ATOM 1008 N N . ASN A 1 130 ? -0.558 -2.040 -11.138 1.00 94.69 130 ASN A N 1
ATOM 1009 C CA . ASN A 1 130 ? -1.074 -1.337 -12.296 1.00 94.69 130 ASN A CA 1
ATOM 1010 C C . ASN A 1 130 ? -2.590 -1.577 -12.369 1.00 94.69 130 ASN A C 1
ATOM 1012 O O . ASN A 1 130 ? -3.038 -2.435 -13.136 1.00 94.69 130 ASN A O 1
ATOM 1016 N N . PRO A 1 131 ? -3.391 -0.861 -11.563 1.00 89.19 131 PRO A N 1
ATOM 1017 C CA . PRO A 1 131 ? -4.832 -1.028 -11.574 1.00 89.19 131 PRO A CA 1
ATOM 1018 C C . PRO A 1 131 ? -5.371 -0.7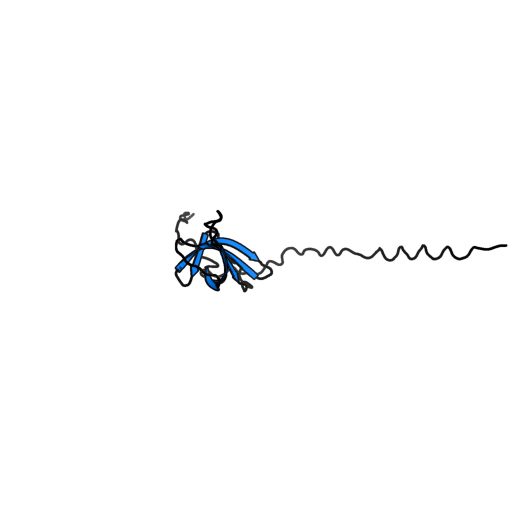74 -12.979 1.00 89.19 131 PRO A C 1
ATOM 1020 O O . PRO A 1 131 ? -5.033 0.214 -13.638 1.00 89.19 131 PRO A O 1
ATOM 1023 N N . ALA A 1 132 ? -6.206 -1.695 -13.460 1.00 80.94 132 ALA A N 1
ATOM 1024 C CA . ALA A 1 132 ? -6.874 -1.565 -14.745 1.00 80.94 132 ALA A CA 1
ATOM 1025 C C . ALA A 1 132 ? -7.914 -0.435 -14.662 1.00 80.94 132 ALA A C 1
ATOM 1027 O O . ALA A 1 132 ? -9.072 -0.708 -14.395 1.00 80.94 132 ALA A O 1
ATOM 1028 N N . GLY A 1 133 ? -7.472 0.817 -14.837 1.00 67.12 133 GLY A N 1
ATOM 1029 C CA . GLY A 1 133 ? -8.281 2.023 -15.050 1.00 67.12 133 GLY A CA 1
ATOM 1030 C C . GLY A 1 133 ? -9.585 2.126 -14.249 1.00 67.12 133 GLY A C 1
ATOM 1031 O O . GLY A 1 133 ? -10.605 1.611 -14.682 1.00 67.12 133 GLY A O 1
ATOM 1032 N N . ASP A 1 134 ? -9.527 2.867 -13.142 1.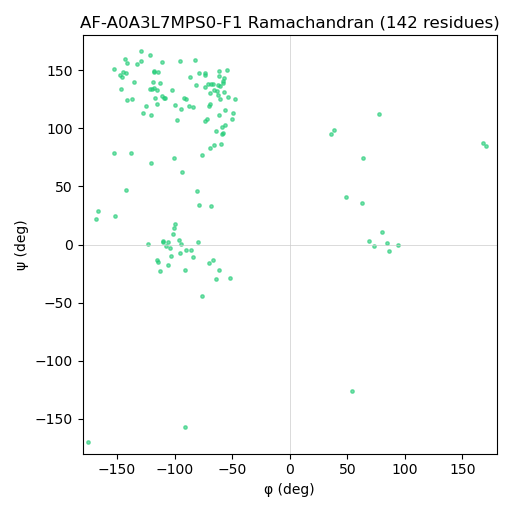00 57.09 134 ASP A N 1
ATOM 1033 C CA . ASP A 1 134 ? -10.628 3.387 -12.314 1.00 57.09 134 ASP A CA 1
ATOM 1034 C C . ASP A 1 134 ? -11.888 2.496 -12.145 1.00 57.09 134 ASP A C 1
ATOM 1036 O O . ASP A 1 134 ? -12.822 2.578 -12.950 1.00 57.09 134 ASP A O 1
ATOM 1040 N N . PRO A 1 135 ? -11.988 1.699 -11.060 1.00 53.81 135 PRO A N 1
ATOM 1041 C CA . PRO A 1 135 ? -13.230 1.008 -10.714 1.00 53.81 135 PRO A CA 1
ATOM 1042 C C . PRO A 1 135 ? -14.378 1.956 -10.310 1.00 53.81 135 PRO A C 1
ATOM 1044 O O . PRO A 1 135 ? -15.523 1.501 -10.287 1.00 53.81 135 PRO A O 1
ATOM 1047 N N . ASP A 1 136 ? -14.110 3.242 -10.034 1.00 55.72 136 ASP A N 1
ATOM 1048 C CA . ASP A 1 136 ? -15.118 4.225 -9.609 1.00 55.72 136 ASP A CA 1
ATOM 1049 C C . ASP A 1 136 ? -15.709 5.059 -10.766 1.00 55.72 136 ASP A C 1
ATOM 1051 O O . ASP A 1 136 ? -16.629 5.845 -10.551 1.00 55.72 136 ASP A O 1
ATOM 1055 N N . GLY A 1 137 ? -15.291 4.823 -12.016 1.00 51.84 137 GLY A N 1
ATOM 1056 C CA . GLY A 1 137 ? -16.115 5.136 -13.186 1.00 51.84 137 GLY A CA 1
ATOM 1057 C C . GLY A 1 137 ? -16.479 6.609 -13.419 1.00 51.84 137 GLY A C 1
ATOM 1058 O O . GLY A 1 137 ? -17.556 6.858 -13.957 1.00 51.84 137 GLY A O 1
ATOM 1059 N N . ASP A 1 138 ? -15.599 7.570 -13.116 1.00 51.28 138 ASP A N 1
ATOM 1060 C CA . ASP A 1 138 ? -15.803 8.981 -13.511 1.00 51.28 138 ASP A CA 1
ATOM 1061 C C . ASP A 1 138 ? -14.974 9.405 -14.742 1.00 51.28 138 ASP A C 1
ATOM 1063 O O . ASP A 1 138 ? -14.993 10.562 -15.170 1.00 51.28 138 ASP A O 1
ATOM 1067 N N . SER A 1 139 ? -14.320 8.457 -15.425 1.00 50.38 139 SER A N 1
ATOM 1068 C CA . SER A 1 139 ? -13.707 8.684 -16.746 1.00 50.38 139 SER A CA 1
ATOM 1069 C C . SER A 1 139 ? -14.718 8.623 -17.904 1.00 50.38 139 SER A C 1
ATOM 1071 O O . SER A 1 139 ? -14.462 8.069 -18.970 1.00 50.38 139 SER A O 1
ATOM 1073 N N . ALA A 1 140 ? -15.865 9.286 -17.751 1.00 46.50 140 ALA A N 1
ATOM 1074 C CA . ALA A 1 140 ? -16.603 9.791 -18.902 1.00 46.50 140 ALA A CA 1
ATOM 1075 C C . ALA A 1 140 ? -15.902 11.060 -19.423 1.00 46.50 140 ALA A C 1
ATOM 1077 O O . ALA A 1 140 ? -16.354 12.180 -19.197 1.00 46.50 140 ALA A O 1
ATOM 1078 N N . ALA A 1 141 ? -14.792 10.893 -20.148 1.00 43.19 141 ALA A N 1
ATOM 1079 C CA . ALA A 1 141 ? -14.288 11.924 -21.053 1.00 43.19 141 ALA A CA 1
ATOM 1080 C C . ALA A 1 141 ? -14.529 11.464 -22.504 1.00 43.19 141 ALA A C 1
ATOM 1082 O O . ALA A 1 141 ? -14.169 10.341 -22.860 1.00 43.19 141 ALA A O 1
ATOM 1083 N N . PRO A 1 142 ? -15.198 12.288 -23.331 1.00 43.69 142 PRO A N 1
ATOM 1084 C CA . PRO A 1 142 ? -15.867 11.844 -24.546 1.00 43.69 142 PRO A CA 1
ATOM 1085 C C . PRO A 1 142 ? -14.886 11.508 -25.666 1.00 43.69 142 PRO A C 1
ATOM 1087 O O . PRO A 1 142 ? -13.865 12.177 -25.840 1.00 43.69 142 PRO A O 1
ATOM 1090 N N . ALA A 1 143 ? -15.273 10.526 -26.481 1.00 44.03 143 ALA A N 1
ATOM 1091 C CA . ALA A 1 143 ? -14.689 10.298 -27.793 1.00 44.03 143 ALA A CA 1
ATOM 1092 C C . ALA A 1 143 ? -14.600 11.627 -28.568 1.00 44.03 143 ALA A C 1
ATOM 1094 O O . ALA A 1 143 ? -15.603 12.331 -28.726 1.00 44.03 143 ALA A O 1
ATOM 1095 N N . ARG A 1 144 ? -13.395 11.964 -29.028 1.00 42.75 144 ARG A N 1
ATOM 1096 C CA . ARG A 1 144 ? -13.165 12.934 -30.098 1.00 42.75 144 ARG A CA 1
ATOM 1097 C C . ARG A 1 144 ? -12.602 12.205 -31.300 1.00 42.75 144 ARG A C 1
ATOM 1099 O O . ARG A 1 144 ? -11.694 11.374 -31.084 1.00 42.75 144 ARG A O 1
#

Secondary structure (DSSP, 8-state):
-----SSSSSSSSGGGSSSS----------S-----PEEPPTT-EEEEEEEEEE-GGGTTSPPEEEEEE---SSEE----TTPEEEETTEEEEEEEEEEEETTTTEEEEEEEEPTT----TT-EEEEESS--S-TT--------

Solvent-accessible surface area (backbone atoms only — not comparable to full-atom values): 9046 Å² total; per-residue (Å²): 141,86,79,88,89,89,86,86,84,82,81,84,71,73,77,76,74,78,83,78,75,82,76,75,76,76,70,75,79,72,79,72,82,71,74,84,51,40,72,42,58,69,64,37,76,45,70,28,39,24,77,41,72,44,82,25,71,85,77,80,44,77,43,37,36,33,28,53,37,62,81,38,77,56,40,38,77,53,72,57,78,62,41,62,29,25,43,87,95,40,80,39,27,26,30,71,44,80,47,78,40,79,88,70,20,24,46,36,39,30,26,32,60,39,92,90,50,86,83,56,68,72,39,68,32,32,34,47,30,16,63,74,71,68,95,81,68,76,82,82,69,79,92,127

Nearest PDB structures (foldseek):
  6ic4-assembly1_F  TM=6.681E-01  e=7.334E-02  Acinetobacter baumannii
  1pj6-assembly1_A  TM=5.832E-01  e=1.037E-01  Arthrobacter globiformis
  1wos-assembly1_A  TM=5.030E-01  e=1.960E-01  Thermotoga maritima
  1v5v-assembly1_B  TM=3.866E-01  e=5.819E-02  Pyrococcus horikoshii
  6zy4-assembly1_I  TM=5.605E-01  e=8.812E-01  Escherichia coli B185

pLDDT: mean 76.19, std 19.83, range [41.88, 97.19]

Radius of gyration: 29.68 Å; Cα contacts (8 Å, |Δi|>4): 229; chains: 1; bounding box: 103×43×51 Å

Sequence (144 aa):
MAIMATIGAIFCVAIWLVFGMNVTQSKAVTPDAESHFQLAPPGTRFEFEVIESYNAKYEGDQPGHKGRDGGLVQYRPHVALKDPVYRNEKKVGTISSIIWDRVSAGLTIEFDPEPNARVSVGDEVWIDLNPAGDPDGDSAAPAR